Protein AF-A0A9X5XGI3-F1 (afdb_monomer_lite)

Structure (mmCIF, N/CA/C/O backbone):
data_AF-A0A9X5XGI3-F1
#
_entry.id   AF-A0A9X5XGI3-F1
#
loop_
_atom_site.group_PDB
_atom_site.id
_atom_site.type_symbol
_atom_site.label_atom_id
_atom_site.label_alt_id
_atom_site.label_comp_id
_atom_site.label_asym_id
_atom_site.label_entity_id
_atom_site.label_seq_id
_atom_site.pdbx_PDB_ins_code
_atom_site.Cartn_x
_atom_site.Cartn_y
_atom_site.Cartn_z
_atom_site.occupancy
_atom_site.B_iso_or_equiv
_atom_site.auth_seq_id
_atom_site.auth_comp_id
_atom_site.auth_asym_id
_atom_site.auth_atom_id
_atom_site.pdbx_PDB_model_num
ATOM 1 N N . MET A 1 1 ? -0.278 8.464 -20.122 1.00 86.44 1 MET A N 1
ATOM 2 C CA . MET A 1 1 ? 0.580 8.348 -18.922 1.00 86.44 1 MET A CA 1
ATOM 3 C C . MET A 1 1 ? 0.543 9.597 -18.034 1.00 86.44 1 MET A C 1
ATOM 5 O O . MET A 1 1 ? 0.174 9.468 -16.878 1.00 86.44 1 MET A O 1
ATOM 9 N N . ALA A 1 2 ? 0.821 10.808 -18.542 1.00 89.94 2 ALA A N 1
ATOM 10 C CA . ALA A 1 2 ? 0.897 12.029 -17.714 1.00 89.94 2 ALA A CA 1
ATOM 11 C C . ALA A 1 2 ? -0.345 12.318 -16.837 1.00 89.94 2 ALA A C 1
ATOM 13 O O . ALA A 1 2 ? -0.210 12.589 -15.647 1.00 89.94 2 ALA A O 1
ATOM 14 N N . TRP A 1 3 ? -1.558 12.198 -17.390 1.00 93.25 3 TRP A N 1
ATOM 15 C CA . TRP A 1 3 ? -2.796 12.393 -16.620 1.00 93.25 3 TRP A CA 1
ATOM 16 C C . TRP A 1 3 ? -2.953 11.389 -15.467 1.00 93.25 3 TRP A C 1
ATOM 18 O O . TRP A 1 3 ? -3.402 11.761 -14.387 1.00 93.25 3 TRP A O 1
ATOM 28 N N . LEU A 1 4 ? -2.549 10.131 -15.682 1.00 93.62 4 LEU A N 1
ATOM 29 C CA . LEU A 1 4 ? -2.616 9.069 -14.676 1.00 93.62 4 LEU A CA 1
ATOM 30 C C . LEU A 1 4 ? -1.641 9.336 -13.516 1.00 93.62 4 LEU A C 1
ATOM 32 O O . LEU A 1 4 ? -1.989 9.141 -12.354 1.00 93.62 4 LEU A O 1
ATOM 36 N N . LEU A 1 5 ? -0.440 9.833 -13.825 1.00 94.12 5 LEU A N 1
ATOM 37 C CA . LEU A 1 5 ? 0.530 10.251 -12.811 1.00 94.12 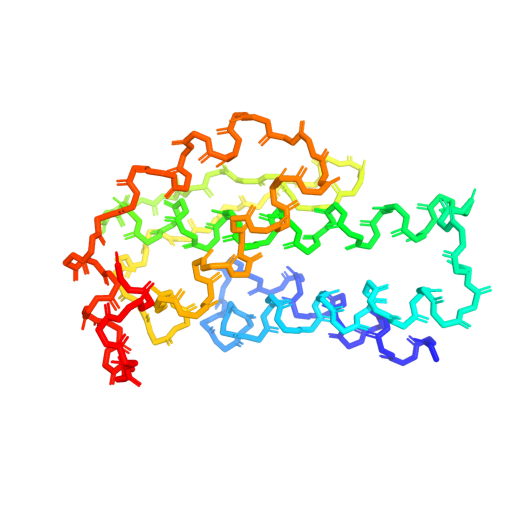5 LEU A CA 1
ATOM 38 C C . LEU A 1 5 ? -0.007 11.429 -11.990 1.00 94.12 5 LEU A C 1
ATOM 40 O O . LEU A 1 5 ? 0.038 11.400 -10.765 1.00 94.12 5 LEU A O 1
ATOM 44 N N . GLN A 1 6 ? -0.594 12.432 -12.649 1.00 94.56 6 GLN A N 1
ATOM 45 C CA . GLN A 1 6 ? -1.174 13.591 -11.968 1.00 94.56 6 GLN A CA 1
ATOM 46 C C . GLN A 1 6 ? -2.394 13.222 -11.109 1.00 94.56 6 GLN A C 1
ATOM 48 O O . GLN A 1 6 ? -2.584 13.768 -10.020 1.00 94.56 6 GLN A O 1
ATOM 53 N N . SER A 1 7 ? -3.263 12.329 -11.590 1.00 95.00 7 SER A N 1
ATOM 54 C CA . SER A 1 7 ? -4.424 11.877 -10.822 1.00 95.00 7 SER A CA 1
ATOM 55 C C . SER A 1 7 ? -3.999 11.063 -9.600 1.00 95.00 7 SER A C 1
ATOM 57 O O . SER A 1 7 ? -4.507 11.329 -8.512 1.00 95.00 7 SER A O 1
ATOM 59 N N . THR A 1 8 ? -3.022 10.166 -9.753 1.00 96.75 8 THR A N 1
ATOM 60 C CA . THR A 1 8 ? -2.466 9.366 -8.653 1.00 96.75 8 THR A CA 1
ATOM 61 C C . THR A 1 8 ? -1.731 10.238 -7.641 1.00 96.75 8 THR A C 1
ATOM 63 O O . THR A 1 8 ? -1.992 10.114 -6.449 1.00 96.75 8 THR A O 1
ATOM 66 N N . GLY A 1 9 ? -0.904 11.190 -8.084 1.00 96.12 9 GLY A N 1
ATOM 67 C CA . GLY A 1 9 ? -0.224 12.139 -7.195 1.00 96.12 9 GLY A CA 1
ATOM 68 C C . GLY A 1 9 ? -1.204 12.888 -6.288 1.00 96.12 9 GLY A C 1
ATOM 69 O O . GLY A 1 9 ? -1.047 12.881 -5.072 1.00 96.12 9 GLY A O 1
ATOM 70 N N . ARG A 1 10 ? -2.317 13.396 -6.843 1.00 96.00 10 ARG A N 1
ATOM 71 C CA . ARG A 1 10 ? -3.376 14.050 -6.046 1.00 96.00 10 ARG A CA 1
ATOM 72 C C . ARG A 1 10 ? -4.035 13.131 -5.015 1.00 96.00 10 ARG A C 1
ATOM 74 O O . ARG A 1 10 ? -4.509 13.621 -3.990 1.00 96.00 10 ARG A O 1
ATOM 81 N N . VAL A 1 11 ? -4.133 11.832 -5.300 1.00 97.31 11 VAL A N 1
ATOM 82 C CA . VAL A 1 11 ? -4.636 10.841 -4.338 1.00 97.31 11 VAL A CA 1
ATOM 83 C C . VAL A 1 11 ? -3.625 10.673 -3.203 1.00 97.31 11 VAL A C 1
ATOM 85 O O . VAL A 1 11 ? -4.005 10.819 -2.042 1.00 97.31 11 VAL A O 1
ATOM 88 N N . LEU A 1 12 ? -2.346 10.459 -3.533 1.00 96.56 12 LEU A N 1
ATOM 89 C CA . LEU A 1 12 ? -1.263 10.263 -2.559 1.00 96.56 12 LEU A CA 1
ATOM 90 C C . LEU A 1 12 ? -1.029 11.495 -1.668 1.00 96.56 12 LEU A C 1
ATOM 92 O O . LEU A 1 12 ? -0.803 11.363 -0.464 1.00 96.56 12 LEU A O 1
ATOM 96 N N . ASP A 1 13 ? -1.164 12.699 -2.222 1.00 96.12 13 ASP A N 1
ATOM 97 C CA . ASP A 1 13 ? -1.033 13.956 -1.477 1.00 96.12 13 ASP A CA 1
ATOM 98 C C . ASP A 1 13 ? -2.075 14.104 -0.366 1.00 96.12 13 ASP A C 1
ATOM 100 O O . ASP A 1 13 ? -1.828 14.775 0.632 1.00 96.12 13 ASP A O 1
ATOM 104 N N . ARG A 1 14 ? -3.233 13.456 -0.518 1.00 96.31 14 ARG A N 1
ATOM 105 C CA . ARG A 1 14 ? -4.395 13.596 0.371 1.00 96.31 14 ARG A CA 1
ATOM 106 C C . ARG A 1 14 ? -4.597 12.407 1.307 1.00 96.31 14 ARG A C 1
ATOM 108 O O . ARG A 1 14 ? -5.638 12.327 1.956 1.00 96.31 14 ARG A O 1
ATOM 115 N N . LEU A 1 15 ? -3.634 11.491 1.379 1.00 96.50 15 LEU A N 1
ATOM 116 C CA . LEU A 1 15 ? -3.736 10.275 2.188 1.00 96.50 15 LEU A CA 1
ATOM 117 C C . LEU A 1 15 ? -3.998 10.540 3.676 1.00 96.50 15 LEU A C 1
ATOM 119 O O . LEU A 1 15 ? -4.784 9.822 4.285 1.00 96.50 15 LEU A O 1
ATOM 123 N N . GLU A 1 16 ? -3.381 11.576 4.247 1.00 97.12 16 GLU A N 1
ATOM 124 C CA . GLU A 1 16 ? -3.501 11.895 5.678 1.00 97.12 16 GLU A CA 1
ATOM 125 C C . GLU A 1 16 ? -4.903 12.409 6.050 1.00 97.12 16 GLU A C 1
ATOM 127 O O . GLU A 1 16 ? -5.378 12.175 7.156 1.00 97.12 16 GLU A O 1
ATOM 132 N N . GLY A 1 17 ? -5.583 13.094 5.122 1.00 95.94 17 GLY A N 1
ATOM 133 C CA . GLY A 1 17 ? -6.824 13.823 5.406 1.00 95.94 17 GLY A CA 1
ATOM 134 C C . GLY A 1 17 ? -8.077 13.306 4.699 1.00 95.94 17 GLY A C 1
ATOM 135 O O . GLY A 1 17 ? -9.160 13.834 4.935 1.00 95.94 17 GLY A O 1
ATOM 136 N N . SER A 1 18 ? -7.972 12.319 3.803 1.00 97.75 18 SER A N 1
ATOM 137 C CA . SER A 1 18 ? -9.110 11.851 3.005 1.00 97.75 18 SER A CA 1
ATOM 138 C C . SER A 1 18 ? -9.232 10.331 3.012 1.00 97.75 18 SER A C 1
ATOM 140 O O . SER A 1 18 ? -8.380 9.607 2.500 1.00 97.75 18 SER A O 1
ATOM 142 N N . GLU A 1 19 ? -10.343 9.834 3.558 1.00 97.44 19 GLU A N 1
ATOM 143 C CA . GLU A 1 19 ? -10.727 8.421 3.460 1.00 97.44 19 GLU A CA 1
ATOM 144 C C . GLU A 1 19 ? -10.910 7.978 2.006 1.00 97.44 19 GLU A C 1
ATOM 146 O O . GLU A 1 19 ? -10.359 6.961 1.604 1.00 97.44 19 GLU A O 1
ATOM 151 N N . MET A 1 20 ? -11.567 8.797 1.179 1.00 97.62 20 MET A N 1
ATOM 152 C CA . MET A 1 20 ? -11.717 8.513 -0.252 1.00 97.62 20 MET A CA 1
ATOM 153 C C . MET A 1 20 ? -10.362 8.395 -0.965 1.00 97.62 20 MET A C 1
ATOM 155 O O . MET A 1 20 ? -10.197 7.555 -1.848 1.00 97.62 20 MET A O 1
ATOM 159 N N . SER A 1 21 ? -9.368 9.209 -0.591 1.00 98.00 21 SER A N 1
ATOM 160 C CA . SER A 1 21 ? -8.015 9.036 -1.126 1.00 98.00 21 SER A CA 1
ATOM 161 C C . SER A 1 21 ? -7.390 7.718 -0.683 1.00 98.00 21 SER A C 1
ATOM 163 O O . SER A 1 21 ? -6.841 7.022 -1.529 1.00 98.00 21 SER A O 1
ATOM 165 N N . ARG A 1 22 ? -7.504 7.342 0.597 1.00 98.06 22 ARG A N 1
ATOM 166 C CA . ARG A 1 22 ? -7.001 6.054 1.112 1.00 98.06 22 ARG A CA 1
ATOM 167 C C . ARG A 1 22 ? -7.657 4.864 0.412 1.00 98.06 22 ARG A C 1
ATOM 169 O O . ARG A 1 22 ? -6.938 3.993 -0.069 1.00 98.06 22 ARG A O 1
ATOM 176 N N . PHE A 1 23 ? -8.977 4.906 0.227 1.00 97.81 23 PHE A N 1
ATOM 177 C CA . PHE A 1 23 ? -9.740 3.912 -0.532 1.00 97.81 23 PHE A CA 1
ATOM 178 C C . PHE A 1 23 ? -9.203 3.722 -1.961 1.00 97.81 23 PHE A C 1
ATOM 180 O O . PHE A 1 23 ? -9.077 2.601 -2.441 1.00 97.81 23 PHE A O 1
ATOM 187 N N . ARG A 1 24 ? -8.832 4.812 -2.646 1.00 98.06 24 ARG A N 1
ATOM 188 C CA . ARG A 1 24 ? -8.360 4.774 -4.044 1.00 98.06 24 ARG A CA 1
ATOM 189 C C . ARG A 1 24 ? -6.859 4.550 -4.210 1.00 98.06 24 ARG A C 1
ATOM 191 O O . ARG A 1 24 ? -6.406 4.349 -5.339 1.00 98.06 24 ARG A O 1
ATOM 198 N N . ALA A 1 25 ? -6.078 4.671 -3.141 1.00 98.00 25 ALA A N 1
ATOM 199 C CA . ALA A 1 25 ? -4.636 4.857 -3.240 1.00 98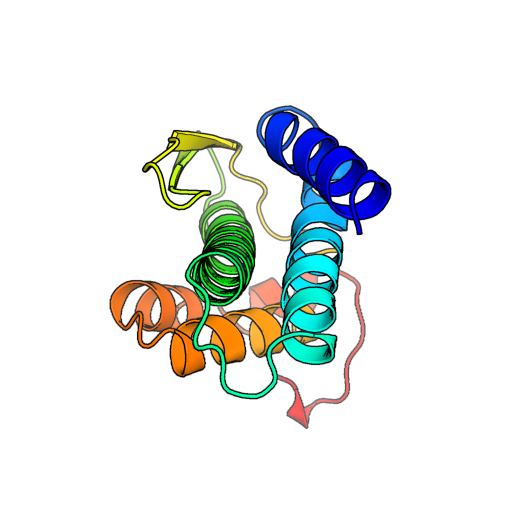.00 25 ALA A CA 1
ATOM 200 C C . ALA A 1 25 ? -3.921 3.649 -3.840 1.00 98.00 25 ALA A C 1
ATOM 202 O O . ALA A 1 25 ? -3.139 3.818 -4.775 1.00 98.00 25 ALA A O 1
ATOM 203 N N . LEU A 1 26 ? -4.211 2.445 -3.333 1.00 98.44 26 LEU A N 1
ATOM 204 C CA . LEU A 1 26 ? -3.543 1.230 -3.797 1.00 98.44 26 LEU A CA 1
ATOM 205 C C . LEU A 1 26 ? -3.868 0.944 -5.264 1.00 98.44 26 LEU A C 1
ATOM 207 O O . LEU A 1 26 ? -2.956 0.717 -6.053 1.00 98.44 26 LEU A O 1
ATOM 211 N N . ASP A 1 27 ? -5.145 1.014 -5.642 1.00 98.12 27 ASP A N 1
ATOM 212 C CA . ASP A 1 27 ? -5.578 0.775 -7.021 1.00 98.12 27 ASP A CA 1
ATOM 213 C C . ASP A 1 27 ? -4.977 1.798 -7.999 1.00 98.12 27 ASP A C 1
ATOM 215 O O . ASP A 1 27 ? -4.436 1.433 -9.047 1.00 98.12 27 ASP A O 1
ATOM 219 N N . SER A 1 28 ? -4.967 3.082 -7.618 1.00 97.94 28 SER A N 1
ATOM 220 C CA . SER A 1 28 ? -4.368 4.143 -8.438 1.00 97.94 28 SER A CA 1
ATOM 221 C C . SER A 1 28 ? -2.860 3.921 -8.614 1.00 97.94 28 SER A C 1
ATOM 223 O O . SER A 1 28 ? -2.362 3.938 -9.740 1.00 97.94 28 SER A O 1
ATOM 225 N N . ALA A 1 29 ? -2.134 3.647 -7.523 1.00 97.94 29 ALA A N 1
ATOM 226 C CA . ALA A 1 29 ? -0.693 3.400 -7.559 1.00 97.94 29 ALA A CA 1
ATOM 227 C C . ALA A 1 29 ? -0.339 2.131 -8.354 1.00 97.94 29 ALA A C 1
ATOM 229 O O . ALA A 1 29 ? 0.576 2.146 -9.179 1.00 97.94 29 ALA A O 1
ATOM 230 N N . LEU A 1 30 ? -1.099 1.047 -8.178 1.00 97.69 30 LEU A N 1
ATOM 231 C CA . LEU A 1 30 ? -0.892 -0.198 -8.915 1.00 97.69 30 LEU A CA 1
ATOM 232 C C . LEU A 1 30 ? -1.204 -0.038 -10.409 1.00 97.69 30 LEU A C 1
ATOM 234 O O . LEU A 1 30 ? -0.510 -0.612 -11.249 1.00 97.69 30 LEU A O 1
ATOM 238 N N . THR A 1 31 ? -2.202 0.774 -10.761 1.00 97.75 31 THR A N 1
ATOM 239 C CA . THR A 1 31 ? -2.499 1.122 -12.158 1.00 97.75 31 THR A CA 1
ATOM 240 C C . THR A 1 31 ? -1.326 1.856 -12.808 1.00 97.75 31 THR A C 1
ATOM 242 O O . THR A 1 31 ? -0.984 1.567 -13.958 1.00 97.75 31 THR A O 1
ATOM 245 N N . VAL A 1 32 ? -0.654 2.756 -12.078 1.00 97.25 32 VAL A N 1
ATOM 246 C CA . VAL A 1 32 ? 0.583 3.402 -12.551 1.00 97.25 32 VAL A CA 1
ATOM 247 C C . VAL A 1 32 ? 1.691 2.377 -12.774 1.00 97.25 32 VAL A C 1
ATOM 249 O O . VAL A 1 32 ? 2.266 2.347 -13.862 1.00 97.25 32 VAL A O 1
ATOM 252 N N . ALA A 1 33 ? 1.953 1.509 -11.793 1.00 96.12 33 ALA A N 1
ATOM 253 C CA . ALA A 1 33 ? 2.995 0.484 -11.888 1.00 96.12 33 ALA A CA 1
ATOM 254 C C . ALA A 1 33 ? 2.786 -0.443 -13.098 1.00 96.12 33 ALA A C 1
ATOM 256 O O . ALA A 1 33 ? 3.688 -0.629 -13.914 1.00 96.12 33 ALA A O 1
ATOM 257 N N . LYS A 1 34 ? 1.557 -0.941 -13.288 1.00 95.62 34 LYS A N 1
ATOM 258 C CA . LYS A 1 34 ? 1.186 -1.767 -14.448 1.00 95.62 34 LYS A CA 1
ATOM 259 C C . LYS A 1 34 ? 1.338 -1.018 -15.776 1.00 95.62 34 LYS A C 1
ATOM 261 O O . LYS A 1 34 ? 1.768 -1.606 -16.765 1.00 95.62 34 LYS A O 1
ATOM 266 N N . SER A 1 35 ? 1.017 0.276 -15.805 1.00 96.06 35 SER A N 1
ATOM 267 C CA . SER A 1 35 ? 1.150 1.103 -17.013 1.00 96.06 35 SER A CA 1
ATOM 268 C C . SER A 1 35 ? 2.611 1.321 -17.423 1.00 96.06 35 SER A C 1
ATOM 270 O O . SER A 1 35 ? 2.901 1.404 -18.617 1.00 96.06 35 SER A O 1
ATOM 272 N N . TYR A 1 36 ? 3.540 1.383 -16.463 1.00 95.75 36 TYR A N 1
ATOM 273 C CA . TYR A 1 36 ? 4.972 1.419 -16.770 1.00 95.75 36 TYR A CA 1
ATOM 274 C C . TYR A 1 36 ? 5.450 0.114 -17.410 1.00 95.75 36 TYR A C 1
ATOM 276 O O . TYR A 1 36 ? 6.124 0.167 -18.436 1.00 95.75 36 TYR A O 1
ATOM 284 N N . CYS A 1 37 ? 5.007 -1.046 -16.912 1.00 93.38 37 CYS A N 1
ATOM 285 C CA . CYS A 1 37 ? 5.359 -2.344 -17.501 1.00 93.38 37 CYS A CA 1
ATOM 286 C C . CYS A 1 37 ? 4.926 -2.500 -18.969 1.00 93.38 37 CYS A C 1
ATOM 288 O O . CYS A 1 37 ? 5.548 -3.261 -19.704 1.00 93.38 37 CYS A O 1
ATOM 290 N N . ALA A 1 38 ? 3.897 -1.775 -19.422 1.00 92.81 38 ALA A N 1
ATOM 291 C CA . ALA A 1 38 ? 3.498 -1.785 -20.831 1.00 92.81 38 ALA A CA 1
ATOM 292 C C . ALA A 1 38 ? 4.557 -1.163 -21.763 1.00 92.81 38 ALA A C 1
ATOM 294 O O . ALA A 1 38 ? 4.624 -1.528 -22.933 1.00 92.81 38 ALA A O 1
ATOM 295 N N . ASN A 1 39 ? 5.374 -0.234 -21.254 1.00 90.88 39 ASN A N 1
ATOM 296 C CA . ASN A 1 39 ? 6.428 0.447 -22.014 1.00 90.88 39 ASN A CA 1
ATOM 297 C C . ASN A 1 39 ? 7.839 -0.039 -21.642 1.00 90.88 39 ASN A C 1
ATOM 299 O O . ASN A 1 39 ? 8.775 0.149 -22.413 1.00 90.88 39 ASN A O 1
ATOM 303 N N . ASP A 1 40 ? 7.988 -0.661 -20.473 1.00 95.50 40 ASP A N 1
ATOM 304 C CA . ASP A 1 40 ? 9.238 -1.192 -19.937 1.00 95.50 40 ASP A CA 1
ATOM 305 C C . ASP A 1 40 ? 9.006 -2.601 -19.351 1.00 95.50 40 ASP A C 1
ATOM 307 O O . ASP A 1 40 ? 8.916 -2.780 -18.131 1.00 95.50 40 ASP A O 1
ATOM 311 N N . PRO A 1 41 ? 8.857 -3.624 -20.213 1.00 89.62 41 PRO A N 1
ATOM 312 C CA . PRO A 1 41 ? 8.513 -4.981 -19.783 1.00 89.62 41 PRO A CA 1
ATOM 313 C C . PRO A 1 41 ? 9.616 -5.657 -18.959 1.00 89.62 41 PRO A C 1
ATOM 315 O O . PRO A 1 41 ? 9.341 -6.611 -18.236 1.00 89.62 41 PRO A O 1
ATOM 318 N N . TRP A 1 42 ? 10.853 -5.167 -19.055 1.00 91.50 42 TRP A N 1
ATOM 319 C CA . TRP A 1 42 ? 12.001 -5.687 -18.311 1.00 91.50 42 TRP A CA 1
ATOM 320 C C . TRP A 1 42 ? 12.253 -4.941 -16.997 1.00 91.50 42 TRP A C 1
ATOM 322 O O . TRP A 1 42 ? 13.192 -5.295 -16.287 1.00 91.50 42 TRP A O 1
ATOM 332 N N . ALA A 1 43 ? 11.430 -3.933 -16.674 1.00 90.88 43 ALA A N 1
ATOM 333 C CA . ALA A 1 43 ? 11.605 -3.058 -15.516 1.00 90.88 43 ALA A CA 1
ATOM 334 C C . ALA A 1 43 ? 13.028 -2.467 -15.422 1.00 90.88 43 ALA A C 1
ATOM 336 O O . ALA A 1 43 ? 13.611 -2.394 -14.340 1.00 90.88 43 ALA A O 1
ATOM 337 N N . GLY A 1 44 ? 13.605 -2.095 -16.570 1.00 94.69 44 GLY A N 1
ATOM 338 C CA . GLY A 1 44 ? 14.953 -1.531 -16.655 1.00 94.69 44 GLY A CA 1
ATOM 339 C C . GLY A 1 44 ? 15.015 -0.045 -16.301 1.00 94.69 44 GLY A C 1
ATOM 340 O O . GLY A 1 44 ? 16.085 0.456 -15.955 1.00 94.69 44 GLY A O 1
ATOM 341 N N . ASN A 1 45 ? 13.882 0.657 -16.365 1.00 96.19 45 ASN A N 1
ATOM 342 C CA . ASN A 1 45 ? 13.786 2.074 -16.047 1.00 96.19 45 ASN A CA 1
ATOM 343 C C . ASN A 1 45 ? 13.511 2.284 -14.555 1.00 96.19 45 ASN A C 1
ATOM 345 O O . ASN A 1 45 ? 12.726 1.565 -13.928 1.00 96.19 45 ASN A O 1
ATOM 349 N N . PHE A 1 46 ? 14.121 3.327 -13.993 1.00 94.56 46 PHE A N 1
ATOM 350 C CA . PHE A 1 46 ? 13.961 3.673 -12.582 1.00 94.56 46 PHE A CA 1
ATOM 351 C C . PHE A 1 46 ? 12.502 3.992 -12.230 1.00 94.56 46 PHE A C 1
ATOM 353 O O . PHE A 1 46 ? 12.020 3.597 -11.173 1.00 94.56 46 PHE A O 1
ATOM 360 N N . GLU A 1 47 ? 11.776 4.646 -13.132 1.00 94.88 47 GLU A N 1
ATOM 361 C CA . GLU A 1 47 ? 10.379 5.040 -12.953 1.00 94.88 47 GLU A CA 1
ATOM 362 C C . GLU A 1 47 ? 9.452 3.825 -12.812 1.00 94.88 47 GLU A C 1
ATOM 364 O O . GLU A 1 47 ? 8.489 3.857 -12.043 1.00 94.88 47 GLU A O 1
ATOM 369 N N . THR A 1 48 ? 9.761 2.727 -13.513 1.00 95.94 48 THR A N 1
ATOM 370 C CA . THR A 1 48 ? 9.036 1.461 -13.361 1.00 95.94 48 THR A CA 1
ATOM 371 C C . THR A 1 48 ? 9.230 0.929 -11.946 1.00 95.94 48 THR A C 1
ATOM 373 O O . THR A 1 48 ? 8.252 0.634 -11.259 1.00 95.94 48 THR A O 1
ATOM 376 N N . TRP A 1 49 ? 10.479 0.862 -11.477 1.00 95.06 49 TRP A N 1
ATOM 377 C CA . TRP A 1 49 ? 10.797 0.431 -10.115 1.00 95.06 49 TRP A CA 1
ATOM 378 C C . TRP A 1 49 ? 10.136 1.324 -9.053 1.00 95.06 49 TRP A C 1
ATOM 380 O O . TRP A 1 49 ? 9.488 0.818 -8.136 1.00 95.06 49 TRP A O 1
ATOM 390 N N . GLU A 1 50 ? 10.227 2.646 -9.208 1.00 95.56 50 GLU A N 1
ATOM 391 C CA . GLU A 1 50 ? 9.626 3.631 -8.304 1.00 95.56 50 GLU A CA 1
ATOM 392 C C . GLU A 1 50 ? 8.108 3.443 -8.181 1.00 95.56 50 GLU A C 1
ATOM 394 O O . GLU A 1 50 ? 7.562 3.499 -7.075 1.00 95.56 50 GLU A O 1
ATOM 399 N N . ALA A 1 51 ? 7.414 3.180 -9.290 1.00 96.62 51 ALA A N 1
ATOM 400 C CA . ALA A 1 51 ? 5.972 2.967 -9.273 1.00 96.62 51 ALA A CA 1
ATOM 401 C C . ALA A 1 51 ? 5.573 1.695 -8.503 1.00 96.62 51 ALA A C 1
ATOM 403 O O . ALA A 1 51 ? 4.620 1.728 -7.719 1.00 96.62 51 ALA A O 1
ATOM 404 N N . TRP A 1 52 ? 6.315 0.594 -8.673 1.00 97.06 52 TRP A N 1
ATOM 405 C CA . TRP A 1 52 ? 6.092 -0.644 -7.915 1.00 97.06 52 TRP A CA 1
ATOM 406 C C . TRP A 1 52 ? 6.360 -0.456 -6.419 1.00 97.06 52 TRP A C 1
ATOM 408 O O . TRP A 1 52 ? 5.538 -0.859 -5.593 1.00 97.06 52 TRP A O 1
ATOM 418 N N . VAL A 1 53 ? 7.456 0.224 -6.065 1.00 96.88 53 VAL A N 1
ATOM 419 C CA . VAL A 1 53 ? 7.776 0.562 -4.670 1.00 96.88 53 VAL A CA 1
ATOM 420 C C . VAL A 1 53 ? 6.690 1.440 -4.055 1.00 96.88 53 VAL A C 1
ATOM 422 O O . VAL A 1 53 ? 6.243 1.166 -2.944 1.00 96.88 53 VAL A O 1
ATOM 425 N N . THR A 1 54 ? 6.202 2.445 -4.780 1.00 97.69 54 THR A N 1
ATOM 426 C CA . THR A 1 54 ? 5.133 3.329 -4.297 1.00 97.69 54 THR A CA 1
ATOM 427 C C . THR A 1 54 ? 3.849 2.546 -4.021 1.00 97.69 54 THR A C 1
ATOM 429 O O . THR A 1 54 ? 3.251 2.706 -2.958 1.00 97.69 54 THR A O 1
ATOM 432 N N . ALA A 1 55 ? 3.439 1.648 -4.925 1.00 98.31 55 ALA A N 1
ATOM 433 C CA . ALA A 1 55 ? 2.261 0.804 -4.716 1.00 98.31 55 ALA A CA 1
ATOM 434 C C . ALA A 1 55 ? 2.411 -0.112 -3.485 1.00 98.31 55 ALA A C 1
ATOM 436 O O . ALA A 1 55 ? 1.503 -0.200 -2.657 1.00 98.31 55 ALA A O 1
ATOM 437 N N . MET A 1 56 ? 3.577 -0.743 -3.330 1.00 98.44 56 MET A N 1
ATOM 438 C CA . MET A 1 56 ? 3.918 -1.604 -2.193 1.00 98.44 56 MET A CA 1
ATOM 439 C C . MET A 1 56 ? 3.895 -0.849 -0.854 1.00 98.44 56 MET A C 1
ATOM 441 O O . MET A 1 56 ? 3.319 -1.322 0.133 1.00 98.44 56 MET A O 1
ATOM 445 N N . GLN A 1 57 ? 4.460 0.358 -0.831 1.00 98.31 57 GLN A N 1
ATOM 446 C CA . GLN A 1 57 ? 4.464 1.232 0.336 1.00 98.31 57 GLN A CA 1
ATOM 447 C C . GLN A 1 57 ? 3.052 1.669 0.735 1.00 98.31 57 GLN A C 1
ATOM 449 O O . GLN A 1 57 ? 2.731 1.627 1.922 1.00 98.31 57 GLN A O 1
ATOM 454 N N . VAL A 1 58 ? 2.209 2.037 -0.240 1.00 98.38 58 VAL A N 1
ATOM 455 C CA . VAL A 1 58 ? 0.803 2.405 -0.013 1.00 98.38 58 VAL A CA 1
ATOM 456 C C . VAL A 1 58 ? 0.028 1.239 0.592 1.00 98.38 58 VAL A C 1
ATOM 458 O O . VAL A 1 58 ? -0.585 1.418 1.639 1.00 98.38 58 VAL A O 1
ATOM 461 N N . GLY A 1 59 ? 0.082 0.048 -0.016 1.00 98.38 59 GLY A N 1
ATOM 462 C CA . GLY A 1 59 ? -0.641 -1.126 0.489 1.00 98.38 59 GLY A CA 1
ATOM 463 C C . GLY A 1 59 ? -0.255 -1.462 1.931 1.00 98.38 59 GLY A C 1
ATOM 464 O O . GLY A 1 59 ? -1.116 -1.584 2.798 1.00 98.38 59 GLY A O 1
ATOM 465 N N . SER A 1 60 ? 1.050 -1.487 2.214 1.00 98.44 60 SER A N 1
ATOM 466 C CA . SER A 1 60 ? 1.562 -1.714 3.572 1.00 98.44 60 SER A CA 1
ATOM 467 C C . SER A 1 60 ? 1.093 -0.643 4.561 1.00 98.44 60 SER A C 1
ATOM 469 O O . SER A 1 60 ? 0.678 -0.973 5.664 1.00 98.44 60 SER A O 1
ATOM 471 N N . ALA A 1 61 ? 1.124 0.636 4.170 1.00 98.12 61 ALA A N 1
ATOM 472 C CA . ALA A 1 61 ? 0.731 1.741 5.039 1.00 98.12 61 ALA A CA 1
ATOM 473 C C . ALA A 1 61 ? -0.761 1.706 5.404 1.00 98.12 61 ALA A C 1
ATOM 475 O O . ALA A 1 61 ? -1.117 2.031 6.534 1.00 98.12 61 ALA A O 1
ATOM 476 N N . LEU A 1 62 ? -1.630 1.287 4.475 1.00 98.38 62 LEU A N 1
ATOM 477 C CA . LEU A 1 62 ? -3.059 1.119 4.755 1.00 98.38 62 LEU A CA 1
ATOM 478 C C . LEU A 1 62 ? -3.299 0.032 5.815 1.00 98.38 62 LEU A C 1
ATOM 480 O O . LEU A 1 62 ? -4.125 0.234 6.699 1.00 98.38 62 LEU A O 1
ATOM 484 N N . PHE A 1 63 ? -2.556 -1.079 5.771 1.00 98.50 63 PHE A N 1
ATOM 485 C CA . PHE A 1 63 ? -2.650 -2.127 6.795 1.00 98.50 63 PHE A CA 1
ATOM 486 C C . PHE A 1 63 ? -1.981 -1.739 8.115 1.00 98.50 63 PHE A C 1
ATOM 488 O O . PHE A 1 63 ? -2.547 -2.014 9.170 1.00 98.50 63 PHE A O 1
ATOM 495 N N . ASP A 1 64 ? -0.840 -1.046 8.079 1.00 98.12 64 ASP A N 1
ATOM 496 C CA . ASP A 1 64 ? -0.216 -0.490 9.285 1.00 98.12 64 ASP A CA 1
ATOM 497 C C . ASP A 1 64 ? -1.206 0.459 10.006 1.00 98.12 64 ASP A C 1
ATOM 499 O O . ASP A 1 64 ? -1.338 0.397 11.226 1.00 98.12 64 ASP A O 1
ATOM 503 N N . ALA A 1 65 ? -1.968 1.277 9.264 1.00 98.06 65 ALA A N 1
ATOM 504 C CA . ALA A 1 65 ? -3.022 2.141 9.811 1.00 98.06 65 ALA A CA 1
ATOM 505 C C . ALA A 1 65 ? -4.259 1.377 10.320 1.00 98.06 65 ALA A C 1
ATOM 507 O O . ALA A 1 65 ? -4.884 1.810 11.289 1.00 98.06 65 ALA A O 1
ATOM 508 N N . ALA A 1 66 ? -4.606 0.249 9.696 1.00 97.62 66 ALA A N 1
ATOM 509 C CA . ALA A 1 66 ? -5.759 -0.560 10.087 1.00 97.62 66 ALA A CA 1
ATOM 510 C C . ALA A 1 66 ? -5.524 -1.404 11.345 1.00 97.62 66 ALA A C 1
ATOM 512 O O . ALA A 1 66 ? -6.468 -1.698 12.072 1.00 97.62 66 ALA A O 1
ATOM 513 N N . MET A 1 67 ? -4.273 -1.783 11.618 1.00 96.75 67 MET A N 1
ATOM 514 C CA . MET A 1 67 ? -3.900 -2.565 12.805 1.00 96.75 67 MET A CA 1
ATOM 515 C C . MET A 1 67 ? -3.849 -1.740 14.099 1.00 96.75 67 MET A C 1
ATOM 517 O O . MET A 1 67 ? -3.675 -2.305 15.178 1.00 96.75 67 MET A O 1
ATOM 521 N N . VAL A 1 68 ? -3.972 -0.414 14.012 1.00 95.62 68 VAL A N 1
ATOM 522 C CA . VAL A 1 68 ? -3.900 0.498 15.157 1.00 95.62 68 VAL A CA 1
ATOM 523 C C . VAL A 1 68 ? -5.263 1.157 15.362 1.00 95.62 68 VAL A C 1
ATOM 525 O O . VAL A 1 68 ? -5.922 1.549 14.401 1.00 95.62 68 VAL A O 1
ATOM 528 N N . SER A 1 69 ? -5.688 1.281 16.620 1.00 89.31 69 SER A N 1
ATOM 529 C CA . SER A 1 69 ? -6.987 1.858 16.989 1.00 89.31 69 SER A CA 1
ATOM 530 C C . SER A 1 69 ? -6.958 3.375 17.182 1.00 89.31 69 SER A C 1
ATOM 532 O O . SER A 1 69 ? -7.978 4.029 16.998 1.00 89.31 69 SER A O 1
ATOM 534 N N . GLU A 1 70 ? -5.812 3.949 17.561 1.00 92.44 70 GLU A N 1
ATOM 535 C CA . GLU A 1 70 ? -5.682 5.374 17.885 1.00 92.44 70 GLU A CA 1
ATOM 536 C C . GLU A 1 70 ? -4.331 5.959 17.448 1.00 92.44 70 GLU A C 1
ATOM 538 O O . GLU A 1 70 ? -3.318 5.265 17.370 1.00 92.44 70 GLU A O 1
ATOM 543 N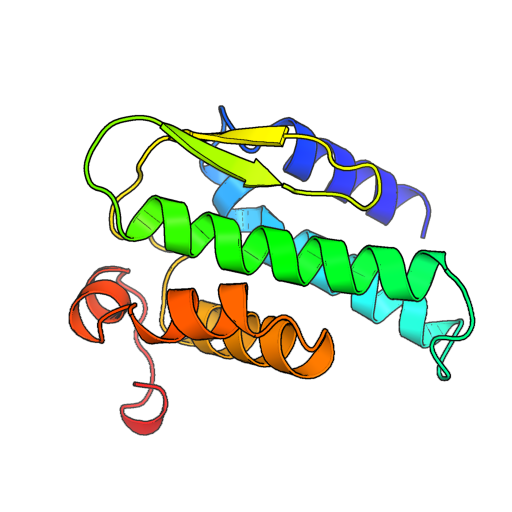 N . GLY A 1 71 ? -4.305 7.272 17.207 1.00 95.38 71 GLY A N 1
ATOM 544 C CA . GLY A 1 71 ? -3.084 8.017 16.901 1.00 95.38 71 GLY A CA 1
ATOM 545 C C . GLY A 1 71 ? -2.744 8.095 15.411 1.00 95.38 71 GLY A C 1
ATOM 546 O O . GLY A 1 71 ? -3.613 7.998 14.543 1.00 95.38 71 GLY A O 1
ATOM 547 N N . LEU A 1 72 ? -1.464 8.346 15.128 1.00 96.56 72 LEU A N 1
ATOM 548 C CA . LEU A 1 72 ? -0.924 8.502 13.779 1.00 96.56 72 LEU A CA 1
ATOM 549 C C . LEU A 1 72 ? 0.115 7.415 13.500 1.00 96.56 72 LEU A C 1
ATOM 551 O O . LEU A 1 72 ? 1.002 7.162 14.314 1.00 96.56 72 LEU A O 1
ATOM 555 N N . VAL A 1 73 ? 0.034 6.825 12.314 1.00 96.75 73 VAL A N 1
ATOM 556 C CA . VAL A 1 73 ? 0.981 5.848 11.788 1.00 96.75 73 VAL A CA 1
ATOM 557 C C . VAL A 1 73 ? 1.903 6.540 10.796 1.00 96.75 73 VAL A C 1
ATOM 559 O O . VAL A 1 73 ? 1.488 6.994 9.726 1.00 96.75 73 VAL A O 1
ATOM 562 N N . VAL A 1 74 ? 3.180 6.614 11.164 1.00 96.62 74 VAL A N 1
ATOM 563 C CA . VAL A 1 74 ? 4.239 7.162 10.317 1.00 96.62 74 VAL A CA 1
ATOM 564 C C . VAL A 1 74 ? 4.585 6.139 9.240 1.00 96.62 74 VAL A C 1
ATOM 566 O O . VAL A 1 74 ? 5.031 5.034 9.538 1.00 96.62 74 VAL A O 1
ATOM 569 N N . CYS A 1 75 ? 4.426 6.511 7.975 1.00 94.44 75 CYS A N 1
ATOM 570 C CA . CYS A 1 75 ? 4.746 5.657 6.840 1.00 94.44 75 CYS A CA 1
ATOM 571 C C . CYS A 1 75 ? 5.539 6.421 5.777 1.00 94.44 75 CYS A C 1
ATOM 573 O O . CYS A 1 75 ? 5.401 7.631 5.611 1.00 94.44 75 CYS A O 1
ATOM 575 N N . ARG A 1 76 ? 6.402 5.702 5.058 1.00 94.38 76 ARG A N 1
ATOM 576 C CA . ARG A 1 76 ? 7.144 6.234 3.906 1.00 94.38 76 ARG A CA 1
ATOM 577 C C . ARG A 1 76 ? 6.424 5.844 2.626 1.00 94.38 76 ARG A C 1
ATOM 579 O O . ARG A 1 76 ? 6.206 4.643 2.438 1.00 94.38 76 ARG A O 1
ATOM 586 N N . ILE A 1 77 ? 6.082 6.830 1.797 1.00 94.44 77 ILE A N 1
ATOM 587 C CA . ILE A 1 77 ? 5.381 6.664 0.516 1.00 94.44 77 ILE A CA 1
ATOM 588 C C . ILE A 1 77 ? 6.056 7.544 -0.540 1.00 94.44 77 ILE A C 1
ATOM 590 O O . ILE A 1 77 ? 5.975 8.761 -0.453 1.00 94.44 77 ILE A O 1
ATOM 594 N N . GLY A 1 78 ? 6.661 6.925 -1.548 1.00 89.50 78 GLY A N 1
ATOM 595 C CA . GLY A 1 78 ? 7.501 7.548 -2.567 1.00 89.50 78 GLY A CA 1
ATOM 596 C C . GLY A 1 78 ? 8.951 7.045 -2.521 1.00 89.50 78 GLY A C 1
ATOM 597 O O . GLY A 1 78 ? 9.399 6.421 -1.550 1.00 89.50 78 GLY A O 1
ATOM 598 N N . SER A 1 79 ? 9.703 7.301 -3.597 1.00 79.12 79 SER A N 1
ATOM 599 C CA . SER A 1 79 ? 11.122 6.918 -3.702 1.00 79.12 79 SER A CA 1
ATOM 600 C C . SER A 1 79 ? 12.070 7.906 -3.016 1.00 79.12 79 SER A C 1
ATOM 602 O O . SER A 1 79 ? 13.215 7.555 -2.729 1.00 79.12 79 SER A O 1
ATOM 604 N N . ARG A 1 80 ? 11.607 9.131 -2.728 1.00 78.75 80 ARG A N 1
ATOM 605 C CA . ARG A 1 80 ? 12.420 10.198 -2.120 1.00 78.75 80 ARG A CA 1
ATOM 606 C C . ARG A 1 80 ? 12.302 10.232 -0.599 1.00 78.75 80 ARG A C 1
ATOM 608 O O . ARG A 1 80 ? 12.878 11.108 0.042 1.00 78.75 80 ARG A O 1
ATOM 615 N N . GLY A 1 81 ? 11.602 9.259 -0.017 1.00 76.00 81 GLY A N 1
ATOM 616 C CA . GLY A 1 81 ? 11.460 9.114 1.427 1.00 76.00 81 GLY A CA 1
ATOM 617 C C . GLY A 1 81 ? 10.424 10.054 2.033 1.00 76.00 81 GLY A C 1
ATOM 618 O O . GLY A 1 81 ? 10.531 10.378 3.214 1.00 76.00 81 GLY A O 1
ATOM 619 N N . GLU A 1 82 ? 9.432 10.490 1.255 1.00 91.00 82 GLU A N 1
ATOM 620 C CA . GLU A 1 82 ? 8.334 11.306 1.753 1.00 91.00 82 GLU A CA 1
ATOM 621 C C . GLU A 1 82 ? 7.604 10.569 2.882 1.00 91.00 82 GLU A C 1
ATOM 623 O O . GLU A 1 82 ? 7.183 9.415 2.753 1.00 91.00 82 GLU A O 1
ATOM 628 N N . VAL A 1 83 ? 7.483 11.251 4.018 1.00 95.44 83 VAL A N 1
ATOM 629 C CA . VAL A 1 83 ? 6.825 10.722 5.210 1.00 95.44 83 VAL A CA 1
ATOM 630 C C . VAL A 1 83 ? 5.382 11.209 5.238 1.00 95.44 83 VAL A C 1
ATOM 632 O O . VAL A 1 83 ? 5.119 12.396 5.046 1.00 95.44 83 VAL A O 1
ATOM 635 N N . LYS A 1 84 ? 4.457 10.284 5.482 1.00 95.88 84 LYS A N 1
ATOM 636 C CA . LYS A 1 84 ? 3.028 10.530 5.679 1.00 95.88 84 LYS A CA 1
ATOM 637 C C . LYS A 1 84 ? 2.608 10.000 7.050 1.00 95.88 84 LYS A C 1
ATOM 639 O O . LYS A 1 84 ? 3.102 8.967 7.499 1.00 95.88 84 LYS A O 1
ATOM 644 N N . ASN A 1 85 ? 1.676 10.687 7.690 1.00 97.50 85 ASN A N 1
ATOM 645 C CA . ASN A 1 85 ? 1.104 10.356 8.989 1.00 97.50 85 ASN A CA 1
ATOM 646 C C . ASN A 1 85 ? -0.354 9.947 8.784 1.00 97.50 85 ASN A C 1
ATOM 648 O O . ASN A 1 85 ? -1.259 10.782 8.812 1.00 97.50 85 ASN A O 1
ATOM 652 N N . LEU A 1 86 ? -0.586 8.664 8.520 1.00 97.88 86 LEU A N 1
ATOM 653 C CA . LEU A 1 86 ? -1.950 8.173 8.352 1.00 97.88 86 LEU A CA 1
ATOM 654 C C . LEU A 1 86 ? -2.633 8.117 9.716 1.00 97.88 86 LEU A C 1
ATOM 656 O O . LEU A 1 86 ? -2.015 7.647 10.669 1.00 97.88 86 LEU A O 1
ATOM 660 N N . PRO A 1 87 ? -3.891 8.556 9.847 1.00 97.81 87 PRO A N 1
ATOM 661 C CA . PRO A 1 87 ? -4.614 8.331 11.084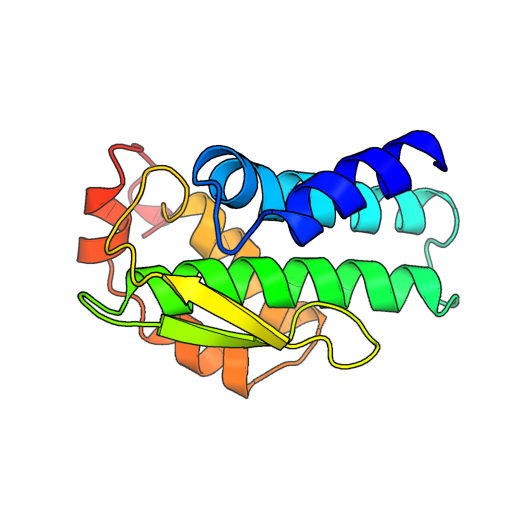 1.00 97.81 87 PRO A CA 1
ATOM 662 C C . PRO A 1 87 ? -4.881 6.834 11.243 1.00 97.81 87 PRO A C 1
ATOM 664 O O . PRO A 1 87 ? -5.142 6.142 10.254 1.00 97.81 87 PRO A O 1
ATOM 667 N N . ALA A 1 88 ? -4.824 6.356 12.482 1.00 97.31 88 ALA A N 1
ATOM 668 C CA . ALA A 1 88 ? -5.296 5.031 12.849 1.00 97.31 88 ALA A CA 1
ATOM 669 C C . ALA A 1 88 ? -6.749 4.873 12.387 1.00 97.31 88 ALA A C 1
ATOM 671 O O . ALA A 1 88 ? -7.600 5.708 12.703 1.00 97.31 88 ALA A O 1
ATOM 672 N N . THR A 1 89 ? -7.016 3.859 11.569 1.00 96.25 89 THR A N 1
ATOM 673 C CA . THR A 1 89 ? -8.335 3.690 10.945 1.00 96.25 89 THR A CA 1
ATOM 674 C C . THR A 1 89 ? -9.153 2.584 11.561 1.00 96.25 89 THR A C 1
ATOM 676 O O . THR A 1 89 ? -10.366 2.577 11.377 1.00 96.25 89 THR A O 1
ATOM 679 N N . GLY A 1 90 ? -8.499 1.627 12.219 1.00 95.06 90 GLY A N 1
ATOM 680 C CA . GLY A 1 90 ? -9.085 0.306 12.382 1.00 95.06 90 GLY A CA 1
ATOM 681 C C . GLY A 1 90 ? -9.399 -0.356 11.025 1.00 95.06 90 GLY A C 1
ATOM 682 O O . GLY A 1 90 ? -8.952 0.119 9.969 1.00 95.06 90 GLY A O 1
ATOM 683 N N . PRO A 1 91 ? -10.171 -1.452 11.037 1.00 94.62 91 PRO A N 1
ATOM 684 C CA . PRO A 1 91 ? -10.670 -2.098 9.829 1.00 94.62 91 PRO A CA 1
ATOM 685 C C . PRO A 1 91 ? -11.505 -1.136 8.976 1.00 94.62 91 PRO A C 1
ATOM 687 O O . PRO A 1 91 ? -12.296 -0.342 9.478 1.00 94.62 91 PRO A O 1
ATOM 690 N N . THR A 1 92 ? -11.328 -1.210 7.662 1.00 95.94 92 THR A N 1
ATOM 691 C CA . THR A 1 92 ? -12.019 -0.360 6.681 1.00 95.94 92 THR A CA 1
ATOM 692 C C . THR A 1 92 ? -12.396 -1.159 5.442 1.00 95.94 92 THR A C 1
ATOM 694 O O . THR A 1 92 ? -11.788 -2.192 5.151 1.00 95.94 92 THR A O 1
ATOM 697 N N . SER A 1 93 ? -13.320 -0.630 4.640 1.00 95.12 93 SER A N 1
ATOM 698 C CA . SER A 1 93 ? -13.773 -1.261 3.392 1.00 95.12 93 SER A CA 1
ATOM 699 C C . SER A 1 93 ? -12.662 -1.530 2.371 1.00 95.12 93 SER A C 1
ATOM 701 O O . SER A 1 93 ? -12.825 -2.385 1.511 1.00 95.12 93 SER A O 1
ATOM 703 N N . TYR A 1 94 ? -11.521 -0.840 2.452 1.00 95.94 94 TYR A N 1
ATOM 704 C CA . TYR A 1 94 ? -10.371 -1.030 1.558 1.00 95.94 94 TYR A CA 1
ATOM 705 C C . TYR A 1 94 ? -9.246 -1.889 2.160 1.00 95.94 94 TYR A C 1
ATOM 707 O O . TYR A 1 94 ? -8.251 -2.140 1.482 1.00 95.94 94 TYR A O 1
ATOM 715 N N . THR A 1 95 ? -9.389 -2.377 3.397 1.00 97.25 95 THR A N 1
ATOM 716 C CA . THR A 1 95 ? -8.414 -3.262 4.083 1.00 97.25 95 THR A CA 1
ATOM 717 C C . THR A 1 95 ? -8.928 -4.697 4.185 1.00 97.25 95 THR A C 1
ATOM 719 O O . THR A 1 95 ? -8.714 -5.408 5.160 1.00 97.25 95 THR A O 1
ATOM 722 N N . HIS A 1 96 ? -9.611 -5.131 3.130 1.00 97.12 96 HIS A N 1
ATOM 723 C CA . HIS A 1 96 ? -10.161 -6.471 2.998 1.00 97.12 96 HIS A CA 1
ATOM 724 C C . HIS A 1 96 ? -9.129 -7.494 2.495 1.00 97.12 96 HIS A C 1
ATOM 726 O O . HIS A 1 96 ? -8.038 -7.142 2.032 1.00 97.12 96 HIS A O 1
ATOM 732 N N . ALA A 1 97 ? -9.508 -8.774 2.475 1.00 97.69 97 ALA A N 1
ATOM 733 C CA . ALA A 1 97 ? -8.607 -9.879 2.140 1.00 97.69 97 ALA A CA 1
ATOM 734 C C . ALA A 1 97 ? -7.969 -9.769 0.735 1.00 97.69 97 ALA A C 1
ATOM 736 O O . ALA A 1 97 ? -6.760 -9.927 0.592 1.00 97.69 97 ALA A O 1
ATOM 737 N N . GLY A 1 98 ? -8.720 -9.366 -0.300 1.00 97.31 98 GLY A N 1
ATOM 738 C CA . GLY A 1 98 ? -8.141 -9.123 -1.636 1.00 97.31 98 GLY A CA 1
ATOM 739 C C . GLY A 1 98 ? -7.041 -8.039 -1.686 1.00 97.31 98 GLY A C 1
ATOM 740 O O . GLY A 1 98 ? -6.012 -8.214 -2.348 1.00 97.31 98 GLY A O 1
ATOM 741 N N . THR A 1 99 ? -7.212 -6.931 -0.955 1.00 98.06 99 THR A N 1
ATOM 742 C CA . THR A 1 99 ? -6.202 -5.868 -0.816 1.00 98.06 99 THR A CA 1
ATOM 743 C C . THR A 1 99 ? -4.999 -6.380 -0.034 1.00 98.06 99 THR A C 1
ATOM 745 O O . THR A 1 99 ? -3.862 -6.053 -0.382 1.00 98.06 99 THR A O 1
ATOM 748 N N . TRP A 1 100 ? -5.223 -7.224 0.977 1.00 98.56 100 TRP A N 1
ATOM 749 C CA . TRP A 1 100 ? -4.150 -7.862 1.734 1.00 98.56 100 TRP A CA 1
ATOM 750 C C . TRP A 1 100 ? -3.292 -8.755 0.839 1.00 98.56 100 TRP A C 1
ATOM 752 O O . TRP A 1 100 ? -2.092 -8.512 0.736 1.00 98.56 100 TRP A O 1
ATOM 762 N N . VAL A 1 101 ? -3.897 -9.679 0.083 1.00 98.38 101 VAL A N 1
ATOM 763 C CA . VAL A 1 101 ? -3.182 -10.536 -0.884 1.00 98.38 101 VAL A CA 1
ATOM 764 C C . VAL A 1 101 ? -2.378 -9.693 -1.878 1.00 98.38 101 VAL A C 1
ATOM 766 O O . VAL A 1 101 ? -1.208 -9.976 -2.140 1.00 98.38 101 VAL A O 1
ATOM 769 N N . THR A 1 102 ? -2.972 -8.613 -2.392 1.00 98.62 102 THR A N 1
ATOM 770 C CA . THR A 1 102 ? -2.283 -7.682 -3.298 1.00 98.62 102 THR A CA 1
ATOM 771 C C . THR A 1 102 ? -1.078 -7.021 -2.623 1.00 98.62 102 THR A C 1
ATOM 773 O O . THR A 1 102 ? -0.003 -6.942 -3.214 1.00 98.62 102 THR A O 1
ATOM 776 N N . SER A 1 103 ? -1.227 -6.575 -1.376 1.00 98.75 103 SER A N 1
ATOM 777 C CA . SER A 1 103 ? -0.162 -5.924 -0.602 1.00 98.75 103 SER A CA 1
ATOM 778 C C . SER A 1 103 ? 0.972 -6.894 -0.264 1.00 98.75 103 SER A C 1
ATOM 780 O O . SER A 1 103 ? 2.142 -6.530 -0.366 1.00 98.75 103 SER A O 1
ATOM 782 N N . VAL A 1 104 ? 0.639 -8.146 0.062 1.00 98.69 104 VAL A N 1
ATOM 783 C CA . VAL A 1 104 ? 1.603 -9.229 0.299 1.00 98.69 104 VAL A CA 1
ATOM 784 C C . VAL A 1 104 ? 2.390 -9.536 -0.969 1.00 98.69 104 VAL A C 1
ATOM 786 O O . VAL A 1 104 ? 3.619 -9.541 -0.934 1.00 98.69 104 VAL A O 1
ATOM 789 N N . TYR A 1 105 ? 1.708 -9.713 -2.104 1.00 98.50 105 TYR A N 1
ATOM 790 C CA . TYR A 1 105 ? 2.361 -9.893 -3.402 1.00 98.50 105 TYR A CA 1
ATOM 791 C C . TYR A 1 105 ? 3.341 -8.751 -3.698 1.00 98.50 105 TYR A C 1
ATOM 793 O O . TYR A 1 105 ? 4.485 -9.003 -4.074 1.00 98.50 105 TYR A O 1
ATOM 801 N N . LEU A 1 106 ? 2.920 -7.504 -3.473 1.00 98.56 106 LEU A N 1
ATOM 802 C CA . LEU A 1 106 ? 3.751 -6.322 -3.682 1.00 98.56 106 LEU A CA 1
ATOM 803 C C . LEU A 1 106 ? 5.003 -6.315 -2.792 1.00 98.56 106 LEU A C 1
ATOM 805 O O . LEU A 1 106 ? 6.099 -6.064 -3.292 1.00 98.56 106 LEU A O 1
ATOM 809 N N . ALA A 1 107 ? 4.869 -6.636 -1.503 1.00 98.50 107 ALA A N 1
ATOM 810 C CA . ALA A 1 107 ? 6.011 -6.752 -0.595 1.00 98.50 107 ALA A CA 1
ATOM 811 C C . ALA A 1 107 ? 6.992 -7.852 -1.042 1.00 98.50 107 ALA A C 1
ATOM 813 O O . ALA A 1 107 ? 8.205 -7.639 -1.024 1.00 98.50 107 ALA A O 1
ATOM 814 N N . VAL A 1 108 ? 6.477 -8.992 -1.521 1.00 98.44 108 VAL A N 1
ATOM 815 C CA . VAL A 1 108 ? 7.290 -10.107 -2.032 1.00 98.44 108 VAL A CA 1
ATOM 816 C C . VAL A 1 108 ? 8.062 -9.715 -3.293 1.00 98.44 108 VAL A C 1
ATOM 818 O O . VAL A 1 108 ? 9.278 -9.905 -3.342 1.00 98.44 108 VAL A O 1
ATOM 821 N N . VAL A 1 109 ? 7.405 -9.146 -4.311 1.00 95.88 109 VAL A N 1
ATOM 822 C CA . VAL A 1 109 ? 8.089 -8.805 -5.576 1.00 95.88 109 VAL A CA 1
ATOM 823 C C . VAL A 1 109 ? 9.085 -7.659 -5.412 1.00 95.88 109 VAL A C 1
ATOM 825 O O . VAL A 1 109 ? 10.127 -7.660 -6.066 1.00 95.88 109 VAL A O 1
ATOM 828 N N . CYS A 1 110 ? 8.815 -6.724 -4.496 1.00 95.94 110 CYS A N 1
ATOM 829 C CA . CYS A 1 110 ? 9.762 -5.676 -4.118 1.00 95.94 110 CYS A CA 1
ATOM 830 C C . CYS A 1 110 ? 10.839 -6.151 -3.128 1.00 95.94 110 CYS A C 1
ATOM 832 O O . CYS A 1 110 ? 11.781 -5.403 -2.876 1.00 95.94 110 CYS A O 1
ATOM 834 N N . ARG A 1 111 ? 10.732 -7.380 -2.603 1.00 97.25 111 ARG A N 1
ATOM 835 C CA . ARG A 1 111 ? 11.671 -7.999 -1.649 1.00 97.25 111 ARG A CA 1
ATOM 836 C C . ARG A 1 111 ? 11.843 -7.201 -0.350 1.00 97.25 111 ARG A C 1
ATOM 838 O O . ARG A 1 111 ? 12.935 -7.157 0.214 1.00 97.25 111 ARG A O 1
ATOM 845 N N . ASP A 1 112 ? 10.768 -6.577 0.126 1.00 97.50 112 ASP A N 1
ATOM 846 C CA . ASP A 1 112 ? 10.753 -5.836 1.392 1.00 97.50 112 ASP A CA 1
ATOM 847 C C . ASP A 1 112 ? 10.248 -6.753 2.518 1.00 97.50 112 ASP A C 1
ATOM 849 O O . ASP A 1 112 ? 9.047 -6.860 2.786 1.00 97.50 112 ASP A O 1
ATOM 853 N N . ASN A 1 113 ? 11.187 -7.461 3.154 1.00 97.94 113 ASN A N 1
ATOM 854 C CA . ASN A 1 113 ? 10.876 -8.439 4.199 1.00 97.94 113 ASN A CA 1
ATOM 855 C C . ASN A 1 113 ? 10.262 -7.793 5.448 1.00 97.94 113 ASN A C 1
ATOM 857 O O . ASN A 1 113 ? 9.388 -8.390 6.067 1.00 97.94 113 ASN A O 1
ATOM 861 N N . GLU A 1 114 ? 10.652 -6.566 5.803 1.00 97.62 114 GLU A N 1
ATOM 862 C CA . GLU A 1 114 ? 10.100 -5.890 6.982 1.00 97.62 114 GLU A CA 1
ATOM 863 C C . GLU A 1 114 ? 8.612 -5.579 6.801 1.00 97.62 114 GLU A C 1
ATOM 865 O O . GLU A 1 114 ? 7.812 -5.747 7.727 1.00 97.62 114 GLU A O 1
ATOM 870 N N . ARG A 1 115 ? 8.218 -5.121 5.607 1.00 97.75 115 ARG A N 1
ATOM 871 C CA . ARG A 1 115 ? 6.806 -4.900 5.268 1.00 97.75 115 ARG A CA 1
ATOM 872 C C . ARG A 1 115 ? 6.043 -6.204 5.156 1.00 97.75 115 ARG A C 1
ATOM 874 O O . ARG A 1 115 ? 4.923 -6.280 5.658 1.00 97.75 115 ARG A O 1
ATOM 881 N N . LEU A 1 116 ? 6.653 -7.226 4.558 1.00 98.50 116 LEU A N 1
ATOM 882 C CA . LEU A 1 116 ? 6.059 -8.555 4.485 1.00 98.50 116 LEU A CA 1
ATOM 883 C C . LEU A 1 116 ? 5.739 -9.087 5.888 1.00 98.50 116 LEU A C 1
ATOM 885 O O . LEU A 1 116 ? 4.607 -9.480 6.148 1.00 98.50 116 LEU A O 1
ATOM 889 N N . GLU A 1 117 ? 6.689 -9.017 6.819 1.00 98.38 117 GLU A N 1
ATOM 890 C CA . GLU A 1 117 ? 6.481 -9.439 8.205 1.00 98.38 117 GLU A CA 1
ATOM 891 C C . GLU A 1 117 ? 5.358 -8.669 8.904 1.00 98.38 117 GLU A C 1
ATOM 893 O O . GLU A 1 117 ? 4.619 -9.247 9.698 1.00 98.38 117 GLU A O 1
ATOM 898 N N . ARG A 1 118 ? 5.213 -7.360 8.657 1.00 97.69 118 ARG A N 1
ATOM 899 C CA . ARG A 1 118 ? 4.092 -6.581 9.210 1.00 97.69 118 ARG A CA 1
ATOM 900 C C . ARG A 1 118 ? 2.756 -7.011 8.622 1.00 97.69 118 ARG A C 1
ATOM 902 O O . ARG A 1 118 ? 1.819 -7.229 9.382 1.00 97.69 118 ARG A O 1
ATOM 909 N N . LEU A 1 119 ? 2.687 -7.227 7.311 1.00 98.50 119 LEU A N 1
ATOM 910 C CA . LEU A 1 119 ? 1.479 -7.719 6.648 1.00 98.50 119 LEU A CA 1
ATOM 911 C C . LEU A 1 119 ? 1.068 -9.111 7.146 1.00 98.50 119 LEU A C 1
ATOM 913 O O . LEU A 1 119 ? -0.123 -9.370 7.283 1.00 98.50 119 LEU A O 1
ATOM 917 N N . MET A 1 120 ? 2.022 -9.984 7.481 1.00 98.12 120 MET A N 1
ATOM 918 C CA . MET A 1 120 ? 1.730 -11.307 8.057 1.00 98.12 120 MET A CA 1
ATOM 919 C C . MET A 1 120 ? 1.151 -11.251 9.481 1.00 98.12 120 MET A C 1
ATOM 921 O O . MET A 1 120 ? 0.647 -12.259 9.967 1.00 98.12 120 MET A O 1
ATOM 925 N N . ARG A 1 121 ? 1.210 -10.100 10.165 1.00 97.94 121 ARG A N 1
ATOM 926 C CA . ARG A 1 121 ? 0.588 -9.906 11.489 1.00 97.94 121 ARG A CA 1
ATOM 927 C C . ARG A 1 121 ? -0.880 -9.474 11.402 1.00 97.94 121 ARG A C 1
ATOM 929 O O . ARG A 1 121 ? -1.547 -9.434 12.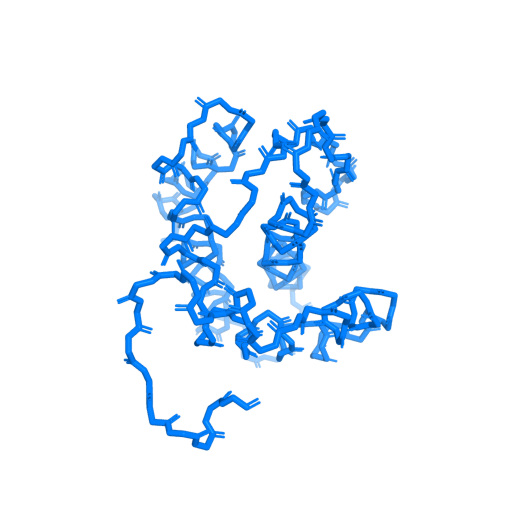433 1.00 97.94 121 ARG A O 1
ATOM 936 N N . VAL A 1 122 ? -1.387 -9.166 10.206 1.00 98.12 122 VAL A N 1
ATOM 937 C CA . VAL A 1 122 ? -2.801 -8.833 9.991 1.00 98.12 122 VAL A CA 1
ATOM 938 C C . VAL A 1 122 ? -3.648 -10.081 10.237 1.00 98.12 122 VAL A C 1
ATOM 940 O O . VAL A 1 122 ? -3.441 -11.113 9.603 1.00 98.12 122 VAL A O 1
ATOM 943 N N . SER A 1 123 ? -4.602 -10.002 11.164 1.00 96.94 123 SER A N 1
ATOM 944 C CA . SER A 1 123 ? -5.462 -11.138 11.489 1.00 96.94 123 SER A CA 1
ATOM 945 C C . SER A 1 123 ? -6.576 -11.327 10.458 1.00 96.94 123 SER A C 1
ATOM 947 O O . SER A 1 123 ? -7.122 -10.368 9.912 1.00 96.94 123 SER A O 1
ATOM 949 N N . VAL A 1 124 ? -7.002 -12.578 10.267 1.00 96.06 124 VAL A N 1
ATOM 950 C CA . VAL A 1 124 ? -8.188 -12.908 9.458 1.00 96.06 124 VAL A CA 1
ATOM 951 C C . VAL A 1 124 ? -9.443 -12.198 9.981 1.00 96.06 124 VAL A C 1
ATOM 953 O O . VAL A 1 124 ? -10.286 -11.793 9.185 1.00 96.06 124 VAL A O 1
ATOM 956 N N . SER A 1 125 ? -9.565 -12.001 11.300 1.00 95.75 125 SER A N 1
ATOM 957 C CA . SER A 1 125 ? -10.694 -11.266 11.887 1.00 95.75 125 SER A CA 1
ATOM 958 C C . SER A 1 125 ? -10.768 -9.829 11.364 1.00 95.75 125 SER A C 1
ATOM 960 O O . SER A 1 125 ? -11.819 -9.433 10.875 1.00 95.75 125 SER A O 1
ATOM 962 N N . LEU A 1 126 ? -9.638 -9.109 11.337 1.00 96.25 126 LEU A N 1
ATOM 963 C CA . LEU A 1 126 ? -9.556 -7.746 10.803 1.00 96.25 126 LEU A CA 1
ATOM 964 C C . LEU A 1 126 ? -9.979 -7.710 9.332 1.00 96.25 126 LEU A C 1
ATOM 966 O O . LEU A 1 126 ? -10.761 -6.851 8.932 1.00 96.25 126 LEU A O 1
ATOM 970 N N . LEU A 1 127 ? -9.521 -8.676 8.528 1.00 96.56 127 LEU A N 1
ATOM 971 C CA . LEU A 1 127 ? -9.891 -8.758 7.111 1.00 96.56 127 LEU A CA 1
ATOM 972 C C . LEU A 1 127 ? -11.399 -8.970 6.910 1.00 96.56 127 LEU A C 1
ATOM 974 O O . LEU A 1 127 ? -11.963 -8.467 5.935 1.00 96.56 127 LEU A O 1
ATOM 978 N N . ARG A 1 128 ? -12.058 -9.708 7.810 1.00 95.31 128 ARG A N 1
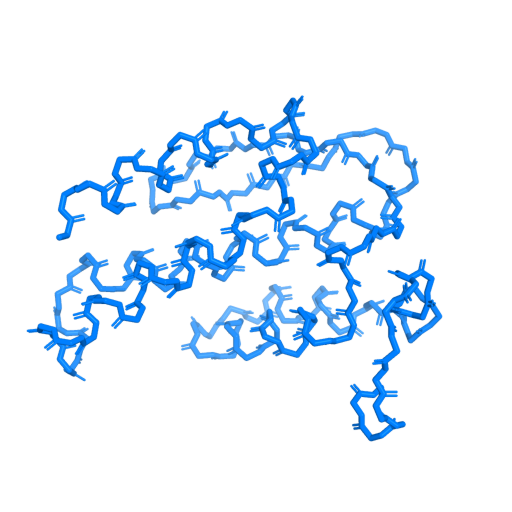ATOM 979 C CA . ARG A 1 128 ? -13.506 -9.973 7.761 1.00 95.31 128 ARG A CA 1
ATOM 980 C C . ARG A 1 128 ? -14.359 -8.791 8.223 1.00 95.31 128 ARG A C 1
ATOM 982 O O . ARG A 1 128 ? -15.518 -8.720 7.839 1.00 95.31 128 ARG A O 1
ATOM 989 N N . GLU A 1 129 ? -13.795 -7.848 8.972 1.00 94.25 129 GLU A N 1
ATOM 990 C CA . GLU A 1 129 ? -14.483 -6.628 9.429 1.00 94.25 129 GLU A CA 1
ATOM 991 C C . GLU A 1 129 ? -14.615 -5.551 8.331 1.00 94.25 129 GLU A C 1
ATOM 993 O O . GLU A 1 129 ? -15.211 -4.502 8.549 1.00 94.25 129 GLU A O 1
ATOM 998 N N . SER A 1 130 ? -14.091 -5.802 7.128 1.00 86.81 130 SER A N 1
ATOM 999 C CA . SER A 1 130 ? -14.125 -4.871 5.988 1.00 86.81 130 SER A CA 1
ATOM 1000 C C . SER A 1 130 ? -15.449 -4.837 5.202 1.00 86.81 130 SER A C 1
ATOM 1002 O O . SER A 1 130 ? -15.514 -4.177 4.164 1.00 86.81 130 SER A O 1
ATOM 1004 N N . ASP A 1 131 ? -16.475 -5.578 5.637 1.00 83.88 131 ASP A N 1
ATOM 1005 C CA . ASP A 1 131 ? -17.759 -5.827 4.945 1.00 83.88 131 ASP A CA 1
ATOM 1006 C C . ASP A 1 131 ? -17.663 -6.476 3.545 1.00 83.88 131 ASP A C 1
ATOM 1008 O O . ASP A 1 131 ? -18.679 -6.829 2.939 1.00 83.88 131 ASP A O 1
ATOM 1012 N N . ALA A 1 132 ? -16.456 -6.685 3.015 1.00 89.69 132 ALA A N 1
ATOM 1013 C CA . ALA A 1 132 ? -16.239 -7.351 1.741 1.00 89.69 132 ALA A CA 1
ATOM 1014 C C . ALA A 1 132 ? -16.237 -8.879 1.908 1.00 89.69 132 ALA A C 1
ATOM 1016 O O . ALA A 1 132 ? -15.546 -9.432 2.765 1.00 89.69 132 ALA A O 1
ATOM 1017 N N . VAL A 1 133 ? -16.985 -9.566 1.042 1.00 89.94 133 VAL A N 1
ATOM 1018 C CA . VAL A 1 133 ? -17.112 -11.028 1.054 1.00 89.94 133 VAL A CA 1
ATOM 1019 C C . VAL A 1 133 ? -16.194 -11.636 -0.002 1.00 89.94 133 VAL A C 1
ATOM 1021 O O . VAL A 1 133 ? -16.275 -11.288 -1.180 1.00 89.94 133 VAL A O 1
ATOM 1024 N N . PHE A 1 134 ? -15.347 -12.564 0.431 1.00 92.94 134 PHE A N 1
ATOM 1025 C CA . PHE A 1 134 ? -14.458 -13.356 -0.416 1.00 92.94 134 PHE A CA 1
ATOM 1026 C C . PHE A 1 134 ? -14.693 -14.848 -0.177 1.00 92.94 134 PHE A C 1
ATOM 1028 O O . PHE A 1 134 ? -15.222 -15.241 0.864 1.00 92.94 134 PHE A O 1
ATOM 1035 N N . ASP A 1 135 ? -14.274 -15.675 -1.134 1.00 93.25 135 ASP A N 1
ATOM 1036 C CA . ASP A 1 135 ? -14.217 -17.123 -0.943 1.00 93.25 135 ASP A CA 1
ATOM 1037 C C . ASP A 1 135 ? -13.255 -17.484 0.199 1.00 93.25 135 ASP A C 1
ATOM 1039 O O . ASP A 1 135 ? -12.227 -16.833 0.391 1.00 93.25 135 ASP A O 1
ATOM 1043 N N . GLU A 1 136 ? -13.558 -18.560 0.931 1.00 92.62 136 GLU A N 1
ATOM 1044 C CA . GLU A 1 136 ? -12.828 -18.932 2.154 1.00 92.62 136 GLU A CA 1
ATOM 1045 C C . GLU A 1 136 ? -11.320 -19.128 1.932 1.00 92.62 136 GLU A C 1
ATOM 1047 O O . GLU A 1 136 ? -10.537 -18.817 2.817 1.00 92.62 136 GLU A O 1
ATOM 1052 N N . TYR A 1 137 ? -10.897 -19.573 0.743 1.00 92.00 137 TYR A N 1
ATOM 1053 C CA . TYR A 1 137 ? -9.481 -19.806 0.428 1.00 92.00 137 TYR A CA 1
ATOM 1054 C C . TYR A 1 137 ? -8.630 -18.525 0.352 1.00 92.00 137 TYR A C 1
ATOM 1056 O O . TYR A 1 137 ? -7.408 -18.616 0.247 1.00 92.00 137 TYR A O 1
ATOM 1064 N N . ILE A 1 138 ? -9.260 -17.346 0.309 1.00 91.69 138 ILE A N 1
ATOM 1065 C CA . ILE A 1 138 ? -8.559 -16.055 0.278 1.00 91.69 138 ILE A CA 1
ATOM 1066 C C . ILE A 1 138 ? -8.075 -15.648 1.684 1.00 91.69 138 ILE A C 1
ATOM 1068 O O . ILE A 1 138 ? -7.151 -14.836 1.781 1.00 91.69 138 ILE A O 1
ATOM 1072 N N . TYR A 1 139 ? -8.678 -16.199 2.745 1.00 89.38 139 TYR A N 1
ATOM 1073 C CA . TYR A 1 139 ? -8.314 -15.960 4.147 1.00 89.38 139 TYR A CA 1
ATOM 1074 C C . TYR A 1 139 ? -7.280 -16.972 4.653 1.00 89.38 139 TYR A C 1
ATOM 1076 O O . TYR A 1 139 ? -6.495 -16.572 5.542 1.00 89.38 139 TYR A O 1
#

Secondary structure (DSSP, 8-state):
-HHHHHHHHHHHHTTTT-HHHHHHHHHHHHHHHHHHHTT-TT--SHHHHHHHHHHHHHHHHHHHHHT-SSSEEEEE-STT--EEEEEP--S-TTSSHHHHHHHHHHHHHTT-HHHHHHHTT--HHHHHTTS----GGG-

Foldseek 3Di:
DVVLVVVLVVLVVCQAPDPVSLLCNLVSLVVQLVVVCVVVVPCPDPSNLQSLVQSLQSLLQSLQLQVDDADWDWGAHTPVRDIDTHTRDHAELNNALVSLVVNLVSCVVNVPVVSNVSSVPDDNVSNVVNVDDDDPVSD

Sequence (139 aa):
MAWLLQSTGRVLDRLEGSEMSRFRALDSALTVAKSYCANDPWAGNFETWEAWVTAMQVGSALFDAAMVSEGLVVCRIGSRGEVKNLPATGPTSYTHAGTWVTSVYLAVVCRDNERLERLMRVSVSLLRESDAVFDEYIY

pLDDT: mean 95.46, std 3.83, range [76.0, 98.75]

Radius of gyration: 14.44 Å; chains: 1; bounding box: 33×34×40 Å